Protein AF-A0A1H9JWS4-F1 (afdb_monomer_lite)

Radius of gyration: 30.25 Å; chains: 1; bounding box: 78×41×87 Å

Organism: NCBI:txid170623

Foldseek 3Di:
DDDDDDDDDWDWDFDQDPPPRDGDDIDTLADWPDKDKDKDWDKDWQFDDPPVPRHTPDIDGPDIDMDMDTHHDDPDPVNVCVVVVHDDDDDDDDDDPDDDWDPPDDPPDKTFDPDFQAPDDWDWDPDPDTDIDDEPPRHHAPDRRRSMD

Structure (mmCIF, N/CA/C/O backbone):
data_AF-A0A1H9JWS4-F1
#
_entry.id   AF-A0A1H9JWS4-F1
#
loop_
_atom_site.group_PDB
_atom_site.id
_atom_site.type_symbol
_atom_site.label_atom_id
_atom_site.label_alt_id
_atom_site.label_comp_id
_atom_site.label_asym_id
_atom_site.label_entity_id
_atom_site.label_seq_id
_atom_site.pdbx_PDB_ins_code
_atom_site.Cartn_x
_atom_site.Cartn_y
_atom_site.Cartn_z
_atom_site.occupancy
_atom_site.B_iso_or_equiv
_atom_site.auth_seq_id
_atom_site.auth_comp_id
_atom_site.auth_asym_id
_atom_site.auth_atom_id
_atom_site.pdbx_PDB_model_num
ATOM 1 N N . MET A 1 1 ? -40.017 1.263 19.666 1.00 60.88 1 MET A N 1
ATOM 2 C CA . MET A 1 1 ? -40.091 1.456 18.205 1.00 60.88 1 MET A CA 1
ATOM 3 C C . MET A 1 1 ? -38.722 1.083 17.661 1.00 60.88 1 MET A C 1
ATOM 5 O O . MET A 1 1 ? -37.747 1.603 18.180 1.00 60.88 1 MET A O 1
ATOM 9 N N . SER A 1 2 ? -38.626 0.092 16.775 1.00 72.44 2 SER A N 1
ATOM 10 C CA . SER A 1 2 ? -37.347 -0.340 16.195 1.00 72.44 2 SER A CA 1
ATOM 11 C C . SER A 1 2 ? -37.052 0.480 14.944 1.00 72.44 2 SER A C 1
ATOM 13 O O . SER A 1 2 ? -37.895 0.533 14.050 1.00 72.44 2 SER A O 1
ATOM 15 N N . GLU A 1 3 ? -35.875 1.094 14.882 1.00 83.88 3 GLU A N 1
ATOM 16 C CA . GLU A 1 3 ? -35.402 1.828 13.708 1.00 83.88 3 GLU A CA 1
ATOM 17 C C . GLU A 1 3 ? -34.464 0.944 12.882 1.00 83.88 3 GLU A C 1
ATOM 19 O O . GLU A 1 3 ? -33.632 0.216 13.428 1.00 83.88 3 GLU A O 1
ATOM 24 N N . LEU A 1 4 ? -34.629 0.983 11.559 1.00 87.19 4 LEU A N 1
ATOM 25 C CA . LEU A 1 4 ? -33.747 0.306 10.615 1.00 87.19 4 LEU A CA 1
ATOM 26 C C . LEU A 1 4 ? -32.664 1.289 10.174 1.00 87.19 4 LEU A C 1
ATOM 28 O O . LEU A 1 4 ? -32.976 2.376 9.692 1.00 87.19 4 LEU A O 1
ATOM 32 N N . TYR A 1 5 ? -31.403 0.883 10.299 1.00 87.19 5 TYR A N 1
ATOM 33 C CA . TYR A 1 5 ? -30.258 1.666 9.846 1.00 87.19 5 TYR A CA 1
ATOM 34 C C . TYR A 1 5 ? -29.526 0.934 8.724 1.00 87.19 5 TYR A C 1
ATOM 36 O O . TYR A 1 5 ? -29.206 -0.247 8.844 1.00 87.19 5 TYR A O 1
ATOM 44 N N . SER A 1 6 ? -29.225 1.665 7.653 1.00 89.12 6 SER A N 1
ATOM 45 C CA . SER A 1 6 ? -28.305 1.244 6.598 1.00 89.12 6 SER A CA 1
ATOM 46 C C . SER A 1 6 ? -27.077 2.140 6.674 1.00 89.12 6 SER A C 1
ATOM 48 O O . SER A 1 6 ? -27.149 3.327 6.358 1.00 89.12 6 SER A O 1
ATOM 50 N N . LEU A 1 7 ? -25.963 1.589 7.151 1.00 86.31 7 LEU A N 1
ATOM 51 C CA . LEU A 1 7 ? -24.732 2.344 7.361 1.00 86.31 7 LEU A CA 1
ATOM 52 C C . LEU A 1 7 ? -23.910 2.349 6.070 1.00 86.31 7 LEU A C 1
ATOM 54 O O . LEU A 1 7 ? -23.369 1.324 5.670 1.00 86.31 7 LEU A O 1
ATOM 58 N N . GLN A 1 8 ? -23.816 3.514 5.436 1.00 89.50 8 GLN A N 1
ATOM 59 C CA . GLN A 1 8 ? -22.934 3.774 4.299 1.00 89.50 8 GLN A CA 1
ATOM 60 C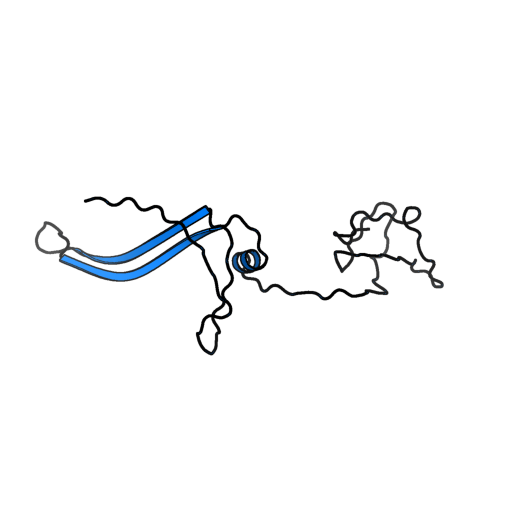 C . GLN A 1 8 ? -22.092 5.013 4.606 1.00 89.50 8 GLN A C 1
ATOM 62 O O . GLN A 1 8 ? -22.573 5.951 5.245 1.00 89.50 8 GLN A O 1
ATOM 67 N N . GLY A 1 9 ? -20.831 5.020 4.180 1.00 90.06 9 GLY A N 1
ATOM 68 C CA . GLY A 1 9 ? -19.934 6.134 4.461 1.00 90.06 9 GLY A CA 1
ATOM 69 C C . GLY A 1 9 ? -18.541 5.962 3.873 1.00 90.06 9 GLY A C 1
ATOM 70 O O . GLY A 1 9 ? -18.221 4.954 3.252 1.00 90.06 9 GLY A O 1
ATOM 71 N N . SER A 1 10 ? -17.711 6.980 4.083 1.00 90.88 10 SER A N 1
ATOM 72 C CA . SER A 1 10 ? -16.344 7.067 3.567 1.00 90.88 10 SER A CA 1
ATOM 73 C C . SER A 1 10 ? -15.320 6.950 4.693 1.00 90.88 10 SER A C 1
ATOM 75 O O . SER A 1 10 ? -15.429 7.660 5.698 1.00 90.88 10 SER A O 1
ATOM 77 N N . PHE A 1 11 ? -14.285 6.136 4.493 1.00 90.81 11 PHE A N 1
ATOM 78 C CA . PHE A 1 11 ? -13.159 6.040 5.419 1.00 90.81 11 PHE A CA 1
ATOM 79 C C . PHE A 1 11 ? -11.991 6.920 4.979 1.00 90.81 11 PHE A C 1
ATOM 81 O O . PHE A 1 11 ? -11.642 6.984 3.800 1.00 90.81 11 PHE A O 1
ATOM 88 N N . PHE A 1 12 ? -11.371 7.580 5.956 1.00 91.62 12 PHE A N 1
ATOM 89 C CA . PHE A 1 12 ? -10.179 8.394 5.754 1.00 91.62 12 PHE A CA 1
ATOM 90 C C . PHE A 1 12 ? -9.075 7.957 6.711 1.00 91.62 12 PHE A C 1
ATOM 92 O O . PHE A 1 12 ? -9.342 7.693 7.885 1.00 91.62 12 PHE A O 1
ATOM 99 N N . SER A 1 13 ? -7.836 7.955 6.232 1.00 89.94 13 SER A N 1
ATOM 100 C CA . SER A 1 13 ? -6.636 7.794 7.051 1.00 89.94 13 SER A CA 1
ATOM 101 C C . SER A 1 13 ? -5.826 9.089 7.072 1.00 89.94 13 SER A C 1
ATOM 103 O O . SER A 1 13 ? -5.975 9.953 6.210 1.00 89.94 13 SER A O 1
ATOM 105 N N . ALA A 1 14 ? -4.992 9.257 8.094 1.00 90.38 14 ALA A N 1
ATOM 106 C CA . ALA A 1 14 ? -4.008 10.329 8.150 1.00 90.38 14 ALA A CA 1
ATOM 107 C C . ALA A 1 14 ? -2.819 9.879 8.995 1.00 90.38 14 ALA A C 1
ATOM 109 O O . ALA A 1 14 ? -2.996 9.331 10.086 1.00 90.38 14 ALA A O 1
ATOM 110 N N . VAL A 1 15 ? -1.605 10.161 8.526 1.00 87.75 15 VAL A N 1
ATOM 111 C CA . VAL A 1 15 ? -0.396 9.931 9.322 1.00 87.75 15 VAL A CA 1
ATOM 112 C C . VAL A 1 15 ? -0.345 10.965 10.442 1.00 87.75 15 VAL A C 1
ATOM 114 O O . VAL A 1 15 ? -0.481 12.168 10.211 1.00 87.75 15 VAL A O 1
ATOM 117 N N . ARG A 1 16 ? -0.160 10.505 11.680 1.00 91.19 16 ARG A N 1
ATOM 118 C CA . ARG A 1 16 ? -0.016 11.389 12.838 1.00 91.19 16 ARG A CA 1
ATOM 119 C C . ARG A 1 16 ? 1.362 12.046 12.821 1.00 91.19 16 ARG A C 1
ATOM 121 O O . ARG A 1 16 ? 2.378 11.361 12.757 1.00 91.19 16 ARG A O 1
ATOM 128 N N . ASN A 1 17 ? 1.407 13.368 12.952 1.00 90.31 17 ASN A N 1
ATOM 129 C CA . ASN A 1 17 ? 2.662 14.091 13.124 1.00 90.31 17 ASN A CA 1
ATOM 130 C C . ASN A 1 17 ? 3.277 13.746 14.493 1.00 90.31 17 ASN A C 1
ATOM 132 O O . ASN A 1 17 ? 2.639 13.950 15.529 1.00 90.31 17 ASN A O 1
ATOM 136 N N . ALA A 1 18 ? 4.508 13.231 14.503 1.00 87.88 18 ALA A N 1
ATOM 137 C CA . ALA A 1 18 ? 5.151 12.729 15.718 1.00 87.88 18 ALA A CA 1
ATOM 138 C C . ALA A 1 18 ? 5.421 13.824 16.769 1.00 87.88 18 ALA A C 1
ATOM 140 O O . ALA A 1 18 ? 5.316 13.557 17.963 1.00 87.88 18 ALA A O 1
ATOM 141 N N . THR A 1 19 ? 5.712 15.055 16.338 1.00 91.62 19 THR A N 1
ATOM 142 C CA . THR A 1 19 ? 6.080 16.173 17.224 1.00 91.62 19 THR A CA 1
ATOM 143 C C . THR A 1 19 ? 4.861 16.918 17.763 1.00 91.62 19 THR A C 1
ATOM 145 O O . THR A 1 19 ? 4.786 17.226 18.946 1.00 91.62 19 THR A O 1
ATOM 148 N N . THR A 1 20 ? 3.888 17.220 16.901 1.00 91.06 20 THR A N 1
ATOM 149 C CA . THR A 1 20 ? 2.705 18.022 17.268 1.00 91.06 20 THR A CA 1
ATOM 150 C C . THR A 1 20 ? 1.516 17.170 17.697 1.00 91.06 20 THR A C 1
ATOM 152 O O . THR A 1 20 ? 0.547 17.689 18.246 1.00 91.06 20 THR A O 1
ATOM 155 N N . GLY A 1 21 ? 1.546 15.869 17.401 1.00 90.75 21 GLY A N 1
ATOM 156 C CA . GLY A 1 21 ? 0.465 14.929 17.677 1.00 90.75 21 GLY A CA 1
ATOM 157 C C . GLY A 1 21 ? -0.792 15.118 16.827 1.00 90.75 21 GLY A C 1
ATOM 158 O O . GLY A 1 21 ? -1.744 14.355 16.997 1.00 90.75 21 GLY A O 1
ATOM 159 N N . LYS A 1 22 ? -0.806 16.104 15.922 1.00 92.06 22 LYS A N 1
ATOM 160 C CA . LYS A 1 22 ? -1.942 16.411 15.050 1.00 92.06 22 LYS A CA 1
ATOM 161 C C . LYS A 1 22 ? -2.006 15.437 13.866 1.00 92.06 22 LYS A C 1
ATOM 163 O O . LYS A 1 22 ? -0.957 14.976 13.403 1.00 92.06 22 LYS A O 1
ATOM 168 N N . PRO A 1 23 ? -3.210 15.123 13.359 1.00 89.62 23 PRO A N 1
ATOM 169 C CA . PRO A 1 23 ? -3.341 14.371 12.117 1.00 89.62 23 PRO A CA 1
ATOM 170 C C . PRO A 1 23 ? -2.775 15.192 10.952 1.00 89.62 23 PRO A C 1
ATOM 172 O O . PRO A 1 23 ? -2.991 16.402 10.877 1.00 89.62 23 PRO A O 1
ATOM 175 N N . GLY A 1 24 ? -2.032 14.532 10.064 1.00 88.56 24 GLY A N 1
ATOM 176 C CA . GLY A 1 24 ? -1.574 15.107 8.804 1.00 88.56 24 GLY A CA 1
ATOM 177 C C . GLY A 1 24 ? -2.703 15.240 7.779 1.00 88.56 24 GLY A C 1
ATOM 178 O O . GLY A 1 24 ? -3.888 15.295 8.121 1.00 88.56 24 GLY A O 1
ATOM 179 N N . LYS A 1 25 ? -2.332 15.278 6.495 1.00 88.62 25 LYS A N 1
ATOM 180 C CA . LYS A 1 25 ? -3.300 15.265 5.391 1.00 88.62 25 LYS A CA 1
ATOM 181 C C . LYS A 1 25 ? -4.185 14.018 5.503 1.00 88.62 25 LYS A C 1
ATOM 183 O O . LYS A 1 25 ? -3.677 12.920 5.713 1.00 88.62 25 LYS A O 1
ATOM 188 N N . ARG A 1 26 ? -5.501 14.209 5.369 1.00 90.31 26 ARG A N 1
ATOM 189 C CA . ARG A 1 26 ? -6.452 13.100 5.275 1.00 90.31 26 ARG A CA 1
ATOM 190 C C . ARG A 1 26 ? -6.475 12.562 3.853 1.00 90.31 26 ARG A C 1
ATOM 192 O O . ARG A 1 26 ? -6.663 13.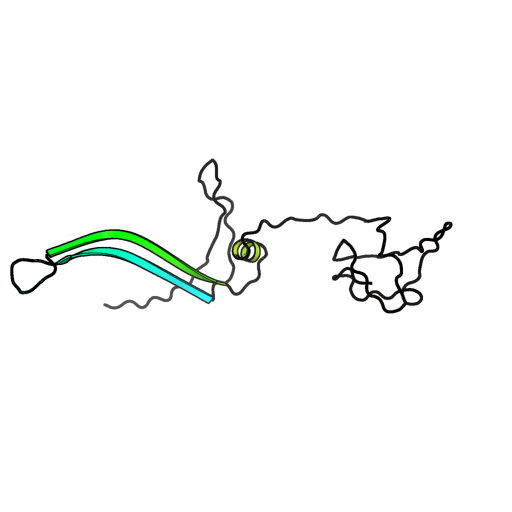343 2.919 1.00 90.31 26 ARG A O 1
ATOM 199 N N . THR A 1 27 ? -6.378 11.252 3.730 1.00 89.69 27 THR A N 1
ATOM 200 C CA . THR A 1 27 ? -6.512 10.529 2.470 1.00 89.69 27 THR A CA 1
ATOM 201 C C . THR A 1 27 ? -7.750 9.659 2.532 1.00 89.69 27 THR A C 1
ATOM 203 O O . THR A 1 27 ? -7.992 8.978 3.528 1.00 89.69 27 THR A O 1
ATOM 206 N N . TRP A 1 28 ? -8.558 9.716 1.478 1.00 92.06 28 TRP A N 1
ATOM 207 C CA . TRP A 1 28 ? -9.680 8.809 1.295 1.00 92.06 28 TRP A CA 1
ATOM 208 C C . TRP A 1 28 ? -9.168 7.413 0.928 1.00 92.06 28 TRP A C 1
ATOM 210 O O . TRP A 1 28 ? -8.367 7.276 0.009 1.00 92.06 28 TRP A O 1
ATOM 220 N N . LEU A 1 29 ? -9.626 6.394 1.655 1.00 89.50 29 LEU A N 1
ATOM 221 C CA . LEU A 1 29 ? -9.166 5.009 1.490 1.00 89.50 29 LEU A CA 1
ATOM 222 C C . LEU A 1 29 ? -9.855 4.267 0.339 1.00 89.50 29 LEU A C 1
ATOM 224 O O . LEU A 1 29 ? -9.545 3.103 0.100 1.00 89.50 29 LEU A O 1
ATOM 228 N N . GLY A 1 30 ? -10.783 4.919 -0.358 1.00 91.25 30 GLY A N 1
ATOM 229 C CA . GLY A 1 30 ? -11.551 4.291 -1.419 1.00 91.25 30 GLY A CA 1
ATOM 230 C C . GLY A 1 30 ? -12.857 3.660 -0.951 1.00 91.25 30 GLY A C 1
ATOM 231 O O . GLY A 1 30 ? -13.340 3.925 0.161 1.00 91.25 30 GLY A O 1
ATOM 232 N N . ASN A 1 31 ? -13.445 2.830 -1.815 1.00 92.38 31 ASN A N 1
ATOM 233 C CA . ASN A 1 31 ? -14.638 2.063 -1.465 1.00 92.38 31 ASN A CA 1
ATOM 234 C C . ASN A 1 31 ? -14.321 0.984 -0.417 1.00 92.38 31 ASN A C 1
ATOM 236 O O . ASN A 1 31 ? -13.425 0.158 -0.604 1.00 92.38 31 ASN A O 1
ATOM 240 N N . ALA A 1 32 ? -15.090 0.978 0.673 1.00 91.00 32 ALA A N 1
ATOM 241 C CA . ALA A 1 32 ? -14.998 -0.025 1.725 1.00 91.00 32 ALA A CA 1
ATOM 242 C C . ALA A 1 32 ? -16.218 -0.949 1.664 1.00 91.00 32 ALA A C 1
ATOM 244 O O . ALA A 1 32 ? -17.294 -0.585 2.141 1.00 91.00 32 ALA A O 1
ATOM 245 N N . SER A 1 33 ? -16.052 -2.150 1.105 1.00 91.38 33 SER A N 1
ATOM 246 C CA . SER A 1 33 ? -17.148 -3.118 0.984 1.00 91.38 33 SER A CA 1
ATOM 247 C C . SER A 1 33 ? -17.654 -3.613 2.343 1.00 91.38 33 SER A C 1
ATOM 249 O O . SER A 1 33 ? -18.818 -3.999 2.456 1.00 91.38 33 SER A O 1
ATOM 251 N N . ALA A 1 34 ? -16.800 -3.634 3.370 1.00 90.94 34 ALA A N 1
ATOM 252 C CA . ALA A 1 34 ? -17.179 -4.040 4.718 1.00 90.94 34 ALA A CA 1
ATOM 253 C C . ALA A 1 34 ? -16.319 -3.344 5.777 1.00 90.94 34 ALA A C 1
ATOM 255 O O . ALA A 1 34 ? -15.105 -3.201 5.617 1.00 90.94 34 ALA A O 1
ATOM 256 N N . ALA A 1 35 ? -16.943 -2.969 6.893 1.00 91.62 35 ALA A N 1
ATOM 257 C CA . ALA A 1 35 ? -16.255 -2.461 8.071 1.00 91.62 35 ALA A CA 1
ATOM 258 C C . ALA A 1 35 ? -16.894 -3.017 9.348 1.00 91.62 35 ALA A C 1
ATOM 260 O O . ALA A 1 35 ? -18.113 -2.981 9.511 1.00 91.62 35 ALA A O 1
ATOM 261 N N . SER A 1 36 ? -16.068 -3.513 10.268 1.00 92.62 36 SER A N 1
ATOM 262 C CA . SER A 1 36 ? -16.515 -4.058 11.551 1.00 92.62 36 SER A CA 1
ATOM 263 C C . SER A 1 36 ? -15.723 -3.444 12.699 1.00 92.62 36 SER A C 1
ATOM 265 O O . SER A 1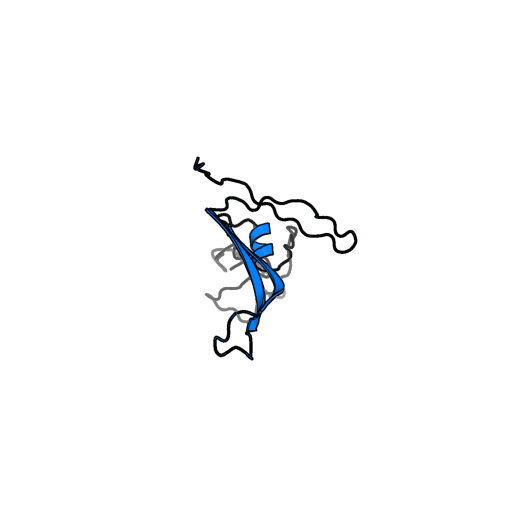 36 ? -14.490 -3.470 12.676 1.00 92.62 36 SER A O 1
ATOM 267 N N . LEU A 1 37 ? -16.427 -2.949 13.717 1.00 91.81 37 LEU A N 1
ATOM 268 C CA . LEU A 1 37 ? -15.842 -2.468 14.964 1.00 91.81 37 LEU A CA 1
ATOM 269 C C . LEU A 1 37 ? -16.181 -3.445 16.092 1.00 91.81 37 LEU A C 1
ATOM 271 O O . LEU A 1 37 ? -17.340 -3.571 16.482 1.00 91.81 37 LEU A O 1
ATOM 275 N N . ALA A 1 38 ? -15.164 -4.108 16.631 1.00 93.75 38 ALA A N 1
ATOM 276 C CA . ALA A 1 38 ? -15.284 -4.963 17.803 1.00 93.75 38 ALA A CA 1
ATOM 277 C C . ALA A 1 38 ? -14.690 -4.243 19.014 1.00 93.75 38 ALA A C 1
ATOM 279 O O . ALA A 1 38 ? -13.525 -3.860 18.996 1.00 93.75 38 ALA A O 1
ATOM 280 N N . ILE A 1 39 ? -15.478 -4.060 20.073 1.00 93.19 39 ILE A N 1
ATOM 281 C CA . ILE A 1 39 ? -15.012 -3.481 21.337 1.00 93.19 39 ILE A CA 1
ATOM 282 C C . ILE A 1 39 ? -15.081 -4.571 22.399 1.00 93.19 39 ILE A C 1
ATOM 284 O O . ILE A 1 39 ? -16.142 -5.143 22.640 1.00 93.19 39 ILE A O 1
ATOM 288 N N . SER A 1 40 ? -13.957 -4.838 23.054 1.00 91.00 40 SER A N 1
ATOM 289 C CA . SER A 1 40 ? -13.851 -5.823 24.126 1.00 91.00 40 SER A CA 1
ATOM 290 C C . SER A 1 40 ? -13.377 -5.169 25.418 1.00 91.00 40 SER A C 1
ATOM 292 O O . SER A 1 40 ? -12.572 -4.237 25.421 1.00 91.00 40 SER A O 1
ATOM 294 N N . ALA A 1 41 ? -13.884 -5.663 26.544 1.00 91.75 41 ALA A N 1
ATOM 295 C CA . ALA A 1 41 ? -13.457 -5.239 27.868 1.00 91.75 41 ALA A CA 1
ATOM 296 C C . ALA A 1 41 ? -12.953 -6.454 28.643 1.00 91.75 41 ALA A C 1
ATOM 298 O O . ALA A 1 41 ? -13.697 -7.415 28.839 1.00 91.75 41 ALA A O 1
ATOM 299 N N . ASN A 1 42 ? -11.708 -6.384 29.101 1.00 89.00 42 ASN A N 1
ATOM 300 C CA . ASN A 1 42 ? -11.130 -7.404 29.961 1.00 89.00 42 ASN A CA 1
ATOM 301 C C . ASN A 1 42 ? -11.638 -7.195 31.383 1.00 89.00 42 ASN A C 1
ATOM 303 O O . ASN A 1 42 ? -11.658 -6.066 31.887 1.00 89.00 42 ASN A O 1
ATOM 307 N N . LYS A 1 43 ? -12.065 -8.288 32.013 1.00 90.06 43 LYS A N 1
ATOM 308 C CA . LYS A 1 43 ? -12.613 -8.297 33.367 1.00 90.06 43 LYS A CA 1
ATOM 309 C C . LYS A 1 43 ? -11.839 -9.271 34.240 1.00 90.06 43 LYS A C 1
ATOM 311 O O . LYS A 1 43 ? -11.408 -10.323 33.777 1.00 90.06 43 LYS A O 1
ATOM 316 N N . SER A 1 44 ? -11.661 -8.883 35.492 1.00 90.81 44 SER A N 1
ATOM 317 C CA . SER A 1 44 ? -11.164 -9.730 36.563 1.00 90.81 44 SER A CA 1
ATOM 318 C C . SER A 1 44 ? -12.295 -9.921 37.559 1.00 90.81 44 SER A C 1
ATOM 320 O O . SER A 1 44 ? -12.683 -8.982 38.261 1.00 90.81 44 SER A O 1
ATOM 322 N N . ASP A 1 45 ? -12.834 -11.133 37.574 1.00 90.75 45 ASP A N 1
ATOM 323 C CA . ASP A 1 45 ? -13.975 -11.502 38.393 1.00 90.75 45 ASP A CA 1
ATOM 324 C C . ASP A 1 45 ? -13.484 -12.185 39.667 1.00 90.75 45 ASP A C 1
ATOM 326 O O . ASP A 1 45 ? -12.620 -13.067 39.649 1.00 90.75 45 ASP A O 1
ATOM 330 N N . LYS A 1 46 ? -14.036 -11.767 40.803 1.00 90.38 46 LYS A N 1
ATOM 331 C CA . LYS A 1 46 ? -13.817 -12.406 42.092 1.00 90.38 46 LYS A CA 1
ATOM 332 C C . LYS A 1 46 ? -15.072 -13.170 42.466 1.00 90.38 46 LYS A C 1
ATOM 334 O O . LYS A 1 46 ? -16.113 -12.565 42.709 1.00 90.38 46 LYS A O 1
ATOM 339 N N . ASN A 1 47 ? -14.953 -14.488 42.570 1.00 89.94 47 ASN A N 1
ATOM 340 C CA . ASN A 1 47 ? -16.002 -15.318 43.143 1.00 89.94 47 ASN A CA 1
ATOM 341 C C . ASN A 1 47 ? -15.863 -15.388 44.662 1.00 89.94 47 ASN A C 1
ATOM 343 O O . ASN A 1 47 ? -14.768 -15.324 45.229 1.00 89.94 47 ASN A O 1
ATOM 347 N N . GLU A 1 48 ? -17.012 -15.508 45.300 1.00 87.62 48 GLU A N 1
ATOM 348 C CA . GLU A 1 48 ? -17.181 -15.665 46.728 1.00 87.62 48 GLU A CA 1
ATOM 349 C C . GLU A 1 48 ? -16.581 -16.996 47.217 1.00 87.62 48 GLU A C 1
ATOM 351 O O . GLU A 1 48 ? -16.727 -18.033 46.565 1.00 87.62 48 GLU A O 1
ATOM 356 N N . SER A 1 49 ? -15.929 -16.981 48.384 1.00 86.25 49 SER A N 1
ATOM 357 C CA . SER A 1 49 ? -15.269 -18.164 48.963 1.00 86.25 49 SER A CA 1
ATOM 358 C C . SER A 1 49 ? -15.924 -18.696 50.244 1.00 86.25 49 SER A C 1
ATOM 360 O O . SER A 1 49 ? -15.387 -19.637 50.822 1.00 86.25 49 SER A O 1
ATOM 362 N N . PHE A 1 50 ? -17.037 -18.115 50.714 1.00 82.06 50 PHE A N 1
ATOM 363 C CA . PHE A 1 50 ? -17.593 -18.422 52.041 1.00 82.06 50 PHE A CA 1
ATOM 364 C C . PHE A 1 50 ? -18.967 -19.115 52.021 1.00 82.06 50 PHE A C 1
ATOM 366 O O . PHE A 1 50 ? -19.158 -20.071 52.764 1.00 82.06 50 PHE A O 1
ATOM 373 N N . GLY A 1 51 ? -19.911 -18.712 51.168 1.00 75.44 51 GLY A N 1
ATOM 374 C CA . GLY A 1 51 ? -21.307 -19.167 51.224 1.00 75.44 51 GLY A CA 1
ATOM 375 C C . GLY A 1 51 ? -21.639 -20.477 50.505 1.00 75.44 51 GLY A C 1
ATOM 376 O O . GLY A 1 51 ? -22.808 -20.743 50.247 1.00 75.44 51 GLY A O 1
ATOM 377 N N . GLY A 1 52 ? -20.654 -21.288 50.108 1.00 79.44 52 GLY A N 1
ATOM 378 C CA . GLY A 1 52 ? -20.875 -22.561 49.395 1.00 79.44 52 GLY A CA 1
ATOM 379 C C . GLY A 1 52 ? -21.413 -22.431 47.958 1.00 79.44 52 GLY A C 1
ATOM 380 O O . GLY A 1 52 ? -21.135 -23.292 47.130 1.00 79.44 52 GLY A O 1
ATOM 381 N N . SER A 1 53 ? -22.090 -21.328 47.621 1.00 81.88 53 SER A N 1
ATOM 382 C CA . SER A 1 53 ? -22.670 -21.054 46.300 1.00 81.88 53 SER A CA 1
ATOM 383 C C . SER A 1 53 ? -21.666 -20.507 45.273 1.00 81.88 53 SER A C 1
ATOM 385 O O . SER A 1 53 ? -22.002 -20.443 44.092 1.00 81.88 53 SER A O 1
ATOM 387 N N . ARG A 1 54 ? -20.456 -20.097 45.700 1.00 81.56 54 ARG A N 1
ATOM 388 C CA . ARG A 1 54 ? -19.369 -19.538 44.857 1.00 81.56 54 ARG A CA 1
ATOM 389 C C . ARG A 1 54 ? -19.839 -18.479 43.843 1.00 81.56 54 ARG A C 1
ATOM 391 O O . ARG A 1 54 ? -19.351 -18.442 42.710 1.00 81.56 54 ARG A O 1
ATOM 398 N N . GLY A 1 55 ? -20.782 -17.626 44.244 1.00 88.00 55 GLY A N 1
ATOM 399 C CA . GLY A 1 55 ? -21.337 -16.573 43.391 1.00 88.00 55 GLY A CA 1
ATOM 400 C C . GLY A 1 55 ? -20.303 -15.509 43.011 1.00 88.00 55 GLY A C 1
ATOM 401 O O . GLY A 1 55 ? -19.238 -15.418 43.620 1.00 88.00 55 GLY A O 1
ATOM 402 N N . LEU A 1 56 ? -20.602 -14.695 41.996 1.00 88.94 56 LEU A N 1
ATOM 403 C CA . LEU A 1 56 ? -19.781 -13.531 41.658 1.00 88.94 56 LEU A CA 1
ATOM 404 C C . LEU A 1 56 ? -19.877 -12.503 42.796 1.00 88.94 56 LEU A C 1
ATOM 406 O O . LEU A 1 56 ? -20.945 -11.951 43.040 1.00 88.94 56 LEU A O 1
ATOM 410 N N . TYR A 1 57 ? -18.762 -12.239 43.474 1.00 86.19 57 TYR A N 1
ATOM 411 C CA . TYR A 1 57 ? -18.665 -11.230 44.532 1.00 86.19 57 TYR A CA 1
ATOM 412 C C . TYR A 1 57 ? -18.424 -9.832 43.947 1.00 86.19 57 TYR A C 1
ATOM 414 O O . TYR A 1 57 ? -18.935 -8.836 44.450 1.00 86.19 57 TYR A O 1
ATOM 422 N N . GLY A 1 58 ? -17.660 -9.750 42.856 1.00 87.44 58 GLY A N 1
ATOM 423 C CA . GLY A 1 58 ? -17.417 -8.499 42.144 1.00 87.44 58 GLY A CA 1
ATOM 424 C C . GLY A 1 58 ? -16.598 -8.696 40.874 1.00 87.44 58 GLY A C 1
ATOM 425 O O . GLY A 1 58 ? -15.892 -9.688 40.733 1.00 87.44 58 GLY A O 1
ATOM 426 N N . SER A 1 59 ? -16.688 -7.735 39.957 1.00 89.00 59 SER A N 1
ATOM 427 C CA . SER A 1 59 ? -15.980 -7.722 38.671 1.00 89.00 59 SER A CA 1
ATOM 428 C C . SER A 1 59 ? -15.261 -6.386 38.511 1.00 89.00 59 SER A C 1
ATOM 430 O O . SER A 1 59 ? -15.903 -5.336 38.565 1.00 89.00 59 SER A O 1
ATOM 432 N N . LEU A 1 60 ? -13.960 -6.408 38.229 1.00 91.44 60 LEU A N 1
ATOM 433 C CA . LEU A 1 60 ? -13.176 -5.220 37.885 1.00 91.44 60 LEU A CA 1
ATOM 434 C C . LEU A 1 60 ? -12.837 -5.222 36.393 1.00 91.44 60 LEU A C 1
ATOM 436 O O . LEU A 1 60 ? -12.237 -6.169 35.895 1.00 91.44 60 LEU A O 1
ATOM 440 N N . ILE A 1 61 ? -13.162 -4.141 35.681 1.00 89.25 61 ILE A N 1
ATOM 441 C CA . ILE A 1 61 ? -12.725 -3.962 34.290 1.00 89.25 61 ILE A CA 1
ATOM 442 C C . ILE A 1 61 ? -11.263 -3.509 34.301 1.00 89.25 61 ILE A C 1
ATOM 444 O O . ILE A 1 61 ? -10.963 -2.410 34.757 1.00 89.25 61 ILE A O 1
ATOM 448 N N . THR A 1 62 ? -10.361 -4.345 33.794 1.00 89.50 62 THR A N 1
ATOM 449 C CA . THR A 1 62 ? -8.909 -4.101 33.804 1.00 89.50 62 THR A CA 1
ATOM 450 C C . THR A 1 62 ? -8.410 -3.428 32.533 1.00 89.50 62 THR A C 1
ATOM 452 O O . THR A 1 62 ? -7.384 -2.756 32.548 1.00 89.50 62 THR A O 1
ATOM 455 N N . GLY A 1 63 ? -9.139 -3.576 31.430 1.00 90.38 63 GLY A N 1
ATOM 456 C CA . GLY A 1 63 ? -8.759 -2.998 30.151 1.00 90.38 63 GLY A CA 1
ATOM 457 C C . GLY A 1 63 ? -9.935 -2.915 29.195 1.00 90.38 63 GLY A C 1
ATOM 458 O O . GLY A 1 63 ? -10.917 -3.647 29.319 1.00 90.38 63 GLY A O 1
ATOM 459 N N . LYS A 1 64 ? -9.830 -2.004 28.235 1.00 92.56 64 LYS A N 1
ATOM 460 C CA . LYS A 1 64 ? -10.753 -1.877 27.109 1.00 92.56 64 LYS A CA 1
ATOM 461 C C . LYS A 1 64 ? -9.910 -1.845 25.845 1.00 92.56 64 LYS A C 1
ATOM 463 O O . LYS A 1 64 ? -8.951 -1.081 25.777 1.00 92.56 64 LYS A O 1
ATOM 468 N N . SER A 1 65 ? -10.262 -2.663 24.871 1.00 92.25 65 SER A N 1
ATOM 469 C CA . SER A 1 65 ? -9.630 -2.693 23.558 1.00 92.25 65 SER A CA 1
ATOM 470 C C . SER A 1 65 ? -10.697 -2.578 22.481 1.00 92.25 65 SER A C 1
ATOM 472 O O . SER A 1 65 ? -11.856 -2.942 22.683 1.00 92.25 65 SER A O 1
ATOM 474 N N . GLY A 1 66 ? -10.304 -2.032 21.339 1.00 93.06 66 GLY A N 1
ATOM 475 C CA . GLY A 1 66 ? -11.147 -1.932 20.160 1.00 93.06 66 GLY A CA 1
ATOM 476 C C . GLY A 1 66 ? -10.355 -2.366 18.939 1.00 93.06 66 GLY A C 1
ATOM 477 O O . GLY A 1 66 ? -9.205 -1.962 18.782 1.00 93.06 66 GLY A O 1
ATOM 478 N N . THR A 1 67 ? -10.972 -3.173 18.088 1.00 93.50 67 THR A N 1
ATOM 479 C CA . THR A 1 67 ? -10.418 -3.609 16.809 1.00 93.50 67 THR A CA 1
ATOM 480 C C . THR A 1 67 ? -11.344 -3.133 15.704 1.00 93.50 67 THR A C 1
ATOM 482 O O . THR A 1 67 ? -12.534 -3.446 15.703 1.00 93.50 67 THR A O 1
ATOM 485 N N . LEU A 1 68 ? -10.790 -2.365 14.770 1.00 91.56 68 LEU A N 1
ATOM 486 C CA . LEU A 1 68 ? -11.470 -1.922 13.562 1.00 91.56 68 LEU A CA 1
ATOM 487 C C . LEU A 1 68 ? -10.884 -2.690 12.378 1.00 91.56 68 LEU A C 1
ATOM 489 O O . LEU A 1 68 ? -9.697 -2.552 12.096 1.00 91.56 68 LEU A O 1
ATOM 493 N N . ASN A 1 69 ? -11.718 -3.471 11.694 1.00 92.75 69 ASN A N 1
ATOM 494 C CA . ASN A 1 69 ? -11.353 -4.146 10.448 1.00 92.75 69 ASN A CA 1
ATOM 495 C C . ASN A 1 69 ? -12.113 -3.496 9.294 1.00 92.75 69 ASN A C 1
ATOM 497 O O . ASN A 1 69 ? -13.324 -3.293 9.402 1.00 92.75 69 ASN A O 1
ATOM 501 N N . ILE A 1 70 ? -11.412 -3.183 8.207 1.00 91.25 70 ILE A N 1
ATOM 502 C CA . ILE A 1 70 ? -11.976 -2.577 6.998 1.00 91.25 70 ILE A CA 1
ATOM 503 C C . ILE A 1 70 ? -11.472 -3.383 5.803 1.00 91.25 70 ILE A C 1
ATOM 505 O O . ILE A 1 70 ? -10.277 -3.649 5.706 1.00 91.25 70 ILE A O 1
ATOM 509 N N . THR A 1 71 ? -12.379 -3.768 4.908 1.00 92.19 71 THR A N 1
ATOM 510 C CA . THR A 1 71 ? -12.049 -4.388 3.617 1.00 92.19 71 THR A CA 1
ATOM 511 C C . THR A 1 71 ? -12.228 -3.344 2.525 1.00 92.19 71 THR A C 1
ATOM 513 O O . THR A 1 71 ? -13.318 -2.787 2.390 1.00 92.19 71 THR A O 1
ATOM 516 N N . LEU A 1 72 ? -11.149 -3.057 1.800 1.00 92.50 72 LEU A N 1
ATOM 517 C CA . LEU A 1 72 ? -11.093 -2.059 0.732 1.00 92.50 72 LEU A CA 1
ATOM 518 C C . LEU A 1 72 ? -11.002 -2.769 -0.619 1.00 92.50 72 LEU A C 1
ATOM 520 O O . LEU A 1 72 ? -10.282 -3.761 -0.729 1.00 92.50 72 LEU A O 1
ATOM 524 N N . ASP A 1 73 ? -11.685 -2.237 -1.631 1.00 90.69 73 ASP A N 1
ATOM 525 C CA . ASP A 1 73 ? -11.693 -2.831 -2.978 1.00 90.69 73 ASP A CA 1
ATOM 526 C C . ASP A 1 73 ? -10.594 -2.255 -3.890 1.00 90.69 73 ASP A C 1
ATOM 528 O O . ASP A 1 73 ? -10.177 -2.886 -4.860 1.00 90.69 73 ASP A O 1
ATOM 532 N N . GLU A 1 74 ? -10.118 -1.042 -3.596 1.00 88.50 74 GLU A N 1
ATOM 533 C CA . GLU A 1 74 ? -9.221 -0.288 -4.475 1.00 88.50 74 GLU A CA 1
ATOM 534 C C . GLU A 1 74 ? -7.748 -0.391 -4.045 1.00 88.50 74 GLU A C 1
ATOM 536 O O . GLU A 1 74 ? -7.371 -0.077 -2.908 1.00 88.50 74 GLU A O 1
ATOM 541 N N . PHE A 1 75 ? -6.883 -0.740 -5.004 1.00 86.81 75 PHE A N 1
ATOM 542 C CA . PHE A 1 75 ? -5.423 -0.724 -4.857 1.00 86.81 75 PHE A CA 1
ATOM 543 C C . PHE A 1 75 ? -4.855 0.685 -5.057 1.00 86.81 75 PHE A C 1
ATOM 545 O O . PHE A 1 75 ? -4.183 0.985 -6.042 1.00 86.81 75 PHE A O 1
ATOM 552 N N . LEU A 1 76 ? -5.126 1.572 -4.104 1.00 90.25 76 LEU A N 1
ATOM 553 C CA . LEU A 1 76 ? -4.486 2.885 -4.058 1.00 90.25 76 LEU A CA 1
ATOM 554 C C . LEU A 1 76 ? -3.064 2.757 -3.496 1.00 90.25 76 LEU A C 1
ATOM 556 O O . LEU A 1 76 ? -2.828 1.991 -2.561 1.00 90.25 76 LEU A O 1
ATOM 560 N N . LEU A 1 77 ? -2.121 3.552 -4.016 1.00 87.94 77 LEU A N 1
ATOM 561 C CA . LEU A 1 77 ? -0.728 3.560 -3.545 1.00 87.94 77 LEU A CA 1
ATOM 562 C C . LEU A 1 77 ? -0.640 3.787 -2.028 1.00 87.94 77 LEU A C 1
ATOM 564 O O . LEU A 1 77 ? 0.143 3.138 -1.341 1.00 87.94 77 LEU A O 1
ATOM 568 N N . GLU A 1 78 ? -1.479 4.678 -1.501 1.00 86.00 78 GLU A N 1
ATOM 569 C CA . GLU A 1 78 ? -1.532 4.984 -0.070 1.00 86.00 78 GLU A CA 1
ATOM 570 C C . GLU A 1 78 ? -2.081 3.811 0.763 1.00 86.00 78 GLU A C 1
ATOM 572 O O . GLU A 1 78 ? -1.583 3.550 1.859 1.00 86.00 78 GLU A O 1
ATOM 577 N N . ASN A 1 79 ? -3.047 3.053 0.229 1.00 89.06 79 ASN A N 1
ATOM 578 C CA . ASN A 1 79 ? -3.574 1.845 0.873 1.00 89.06 79 ASN A CA 1
ATOM 579 C C . ASN A 1 79 ? -2.520 0.737 0.903 1.00 89.06 79 ASN A C 1
ATOM 581 O O . ASN A 1 79 ? -2.360 0.061 1.918 1.00 89.06 79 ASN A O 1
ATOM 585 N N . LEU A 1 80 ? -1.779 0.571 -0.194 1.00 89.38 80 LEU A N 1
ATOM 586 C CA . LEU A 1 80 ? -0.710 -0.416 -0.284 1.00 89.38 80 LEU A CA 1
ATOM 587 C C . LEU A 1 80 ? 0.450 -0.066 0.654 1.00 89.38 80 LEU A C 1
ATOM 589 O O . LEU A 1 80 ? 0.960 -0.940 1.349 1.00 89.38 80 LEU A O 1
ATOM 593 N N . ALA A 1 81 ? 0.820 1.214 0.729 1.00 89.06 81 ALA A N 1
ATOM 594 C CA . ALA A 1 81 ? 1.808 1.703 1.685 1.00 89.06 81 ALA A CA 1
ATOM 595 C C . ALA A 1 81 ? 1.390 1.408 3.135 1.00 89.06 81 ALA A C 1
ATOM 597 O O . ALA A 1 81 ? 2.198 0.934 3.932 1.00 89.06 81 ALA A O 1
ATOM 598 N N . LEU A 1 82 ? 0.109 1.612 3.469 1.00 86.44 82 LEU A N 1
ATOM 599 C CA . LEU A 1 82 ? -0.425 1.275 4.787 1.00 86.44 82 LEU A CA 1
ATOM 600 C C . LEU A 1 82 ? -0.394 -0.238 5.055 1.00 86.44 82 LEU A C 1
ATOM 602 O O . LEU A 1 82 ? 0.024 -0.649 6.135 1.00 86.44 82 LEU A O 1
ATOM 606 N N . ALA A 1 83 ? -0.804 -1.058 4.084 1.00 87.62 83 ALA A N 1
ATOM 607 C CA . ALA A 1 83 ? -0.843 -2.514 4.211 1.00 87.62 83 ALA A CA 1
ATOM 608 C C . ALA A 1 83 ? 0.555 -3.141 4.350 1.00 87.62 83 ALA A C 1
ATOM 610 O O . ALA A 1 83 ? 0.731 -4.101 5.097 1.00 87.62 83 ALA A O 1
ATOM 611 N N . LEU A 1 84 ? 1.550 -2.589 3.652 1.00 90.81 84 LEU A N 1
ATOM 612 C CA . LEU A 1 84 ? 2.938 -3.058 3.675 1.00 90.81 84 LEU A CA 1
ATOM 613 C C . LEU A 1 84 ? 3.794 -2.384 4.755 1.00 90.81 84 LEU A C 1
ATOM 615 O O . LEU A 1 84 ? 4.984 -2.677 4.848 1.00 90.81 84 LEU A O 1
ATOM 619 N N . HIS A 1 85 ? 3.222 -1.472 5.549 1.00 87.81 85 HIS A N 1
ATOM 620 C CA . HIS A 1 85 ? 3.967 -0.629 6.488 1.00 87.81 85 HIS A CA 1
ATOM 621 C C . HIS A 1 85 ? 5.175 0.076 5.839 1.00 87.81 85 HIS A C 1
ATOM 623 O O . HIS A 1 85 ? 6.260 0.144 6.420 1.00 87.81 85 HIS A O 1
ATOM 629 N N . SER A 1 86 ? 4.993 0.601 4.627 1.00 87.94 86 SER A N 1
ATOM 630 C CA . SER A 1 86 ? 6.055 1.208 3.824 1.00 87.94 86 SER A CA 1
ATOM 631 C C . SER A 1 86 ? 5.815 2.695 3.557 1.00 87.94 86 SER A C 1
ATOM 633 O O . SER A 1 86 ? 4.723 3.229 3.759 1.00 87.94 86 SER A O 1
ATOM 635 N N . THR A 1 87 ? 6.865 3.378 3.096 1.00 86.38 87 THR A N 1
ATOM 636 C CA . THR A 1 87 ? 6.794 4.770 2.640 1.00 86.38 87 THR A CA 1
ATOM 637 C C . THR A 1 87 ? 6.980 4.788 1.125 1.00 86.38 87 THR A C 1
ATOM 639 O O . THR A 1 87 ? 8.028 4.334 0.659 1.00 86.38 87 THR A O 1
ATOM 642 N N . PRO A 1 88 ? 6.013 5.297 0.340 1.00 85.56 88 PRO A N 1
ATOM 643 C CA . PRO A 1 88 ? 6.166 5.377 -1.104 1.00 85.56 88 PRO A CA 1
ATOM 644 C C . PRO A 1 88 ? 7.275 6.374 -1.454 1.00 85.56 88 PRO A C 1
ATOM 646 O O . PRO A 1 88 ? 7.299 7.497 -0.948 1.00 85.56 88 PRO A O 1
ATOM 649 N N . VAL A 1 89 ? 8.182 5.962 -2.337 1.00 87.38 89 VAL A N 1
ATOM 650 C CA . VAL A 1 89 ? 9.254 6.811 -2.864 1.00 87.38 89 VAL A CA 1
ATOM 651 C C . VAL A 1 89 ? 8.963 7.077 -4.333 1.00 87.38 89 VAL A C 1
ATOM 653 O O . VAL A 1 89 ? 8.861 6.147 -5.129 1.00 87.38 89 VAL A O 1
ATOM 656 N N . ALA A 1 90 ? 8.812 8.350 -4.691 1.00 85.56 90 ALA A N 1
ATOM 657 C CA . ALA A 1 90 ? 8.713 8.754 -6.085 1.00 85.56 90 ALA A CA 1
ATOM 658 C C . ALA A 1 90 ? 10.122 8.814 -6.687 1.00 85.56 90 ALA A C 1
ATOM 660 O O . ALA A 1 90 ? 10.960 9.589 -6.225 1.00 85.56 90 ALA A O 1
ATOM 661 N N . ILE A 1 91 ? 10.373 7.999 -7.709 1.00 84.06 91 ILE A N 1
ATOM 662 C CA . ILE A 1 91 ? 11.615 8.026 -8.485 1.00 84.06 91 ILE A CA 1
ATOM 663 C C . ILE A 1 91 ? 11.371 8.925 -9.699 1.00 84.06 91 ILE A C 1
ATOM 665 O O . ILE A 1 91 ? 10.398 8.737 -10.430 1.00 84.06 91 ILE A O 1
ATOM 669 N N . ALA A 1 92 ? 12.217 9.939 -9.884 1.00 85.12 92 ALA A N 1
ATOM 670 C CA . ALA A 1 92 ? 12.130 10.815 -11.045 1.00 85.12 92 ALA A CA 1
ATOM 671 C C . ALA A 1 92 ? 12.586 10.070 -12.307 1.00 85.12 92 ALA A C 1
ATOM 673 O O . ALA A 1 92 ? 13.539 9.295 -12.263 1.00 85.12 92 ALA A O 1
ATOM 674 N N . SER A 1 93 ? 11.937 10.342 -13.439 1.00 84.06 93 SER A N 1
ATOM 675 C CA . SER A 1 93 ? 12.413 9.863 -14.736 1.00 84.06 93 SER A CA 1
ATOM 676 C C . SER A 1 93 ? 13.793 10.445 -15.036 1.00 84.06 93 SER A C 1
ATOM 678 O O . SER A 1 93 ? 14.009 11.645 -14.847 1.00 84.06 93 SER A O 1
ATOM 680 N N . GLY A 1 94 ? 14.694 9.625 -15.562 1.00 84.81 94 GLY A N 1
ATOM 681 C CA . GLY A 1 94 ? 16.028 10.051 -15.961 1.00 84.81 94 GLY A CA 1
ATOM 682 C C . GLY A 1 94 ? 16.594 9.163 -17.059 1.00 84.81 94 GLY A C 1
ATOM 683 O O . GLY A 1 94 ? 16.035 8.114 -17.374 1.00 84.81 94 GLY A O 1
ATOM 684 N N . THR A 1 95 ? 17.705 9.604 -17.637 1.00 85.56 95 THR A N 1
ATOM 685 C CA . THR A 1 95 ? 18.483 8.805 -18.583 1.00 85.56 95 THR A CA 1
ATOM 686 C C . THR A 1 95 ? 19.604 8.117 -17.822 1.00 85.56 95 THR A C 1
ATOM 688 O O . THR A 1 95 ? 20.409 8.788 -17.176 1.00 85.56 95 THR A O 1
ATOM 691 N N . VAL A 1 96 ? 19.657 6.791 -17.910 1.00 85.19 96 VAL A N 1
ATOM 692 C CA . VAL A 1 96 ? 20.799 5.994 -17.456 1.00 85.19 96 VAL A CA 1
ATOM 693 C C . VAL A 1 96 ? 21.692 5.731 -18.667 1.00 85.19 96 VAL A C 1
ATOM 695 O O . VAL A 1 96 ? 21.201 5.445 -19.757 1.00 85.19 96 VAL A O 1
ATOM 698 N N . SER A 1 97 ? 23.002 5.888 -18.496 1.00 86.50 97 SER A N 1
ATOM 699 C CA . SER A 1 97 ? 24.006 5.634 -19.531 1.00 86.50 97 SER A CA 1
ATOM 700 C C . SER A 1 97 ? 25.141 4.807 -18.948 1.00 86.50 97 SER A C 1
ATOM 702 O O . SER A 1 97 ? 25.491 5.026 -17.790 1.00 86.50 97 SER A O 1
ATOM 704 N N . ALA A 1 98 ? 25.759 3.954 -19.768 1.00 84.00 98 ALA A N 1
ATOM 705 C CA . ALA A 1 98 ? 26.857 3.072 -19.360 1.00 84.00 98 ALA A CA 1
ATOM 706 C C . ALA A 1 98 ? 26.479 2.105 -18.218 1.00 84.00 98 ALA A C 1
ATOM 708 O O . ALA A 1 98 ? 27.269 1.867 -17.310 1.00 84.00 98 ALA A O 1
ATOM 709 N N . GLU A 1 99 ? 25.264 1.557 -18.272 1.00 86.50 99 GLU A N 1
ATOM 710 C CA . GLU A 1 99 ? 24.875 0.410 -17.451 1.00 86.50 99 GLU A CA 1
ATOM 711 C C . GLU A 1 99 ? 25.586 -0.843 -17.984 1.00 86.50 99 GLU A C 1
ATOM 713 O O . GLU A 1 99 ? 25.438 -1.195 -19.157 1.00 86.50 99 GLU A O 1
ATOM 718 N N . GLU A 1 100 ? 26.413 -1.477 -17.151 1.00 89.06 100 GLU A N 1
ATOM 719 C CA . GLU A 1 100 ? 27.150 -2.684 -17.527 1.00 89.06 100 GLU A CA 1
ATOM 720 C C . GLU A 1 100 ? 26.260 -3.920 -17.367 1.00 89.06 100 GLU A C 1
ATOM 722 O O . GLU A 1 100 ? 25.763 -4.206 -16.278 1.00 89.06 100 GLU A O 1
ATOM 727 N N . LEU A 1 101 ? 26.087 -4.679 -18.450 1.00 87.81 101 LEU A N 1
ATOM 728 C CA . LEU A 1 101 ? 25.369 -5.953 -18.406 1.00 87.81 101 LEU A CA 1
ATOM 729 C C . LEU A 1 101 ? 26.270 -7.078 -17.856 1.00 87.81 101 LEU A C 1
ATOM 731 O O . LEU A 1 101 ? 27.500 -6.981 -17.941 1.00 87.81 101 LEU A O 1
ATOM 735 N N . PRO A 1 102 ? 25.690 -8.177 -17.332 1.00 87.62 102 PRO A N 1
ATOM 736 C CA . PRO A 1 102 ? 26.459 -9.329 -16.873 1.00 87.62 102 PRO A CA 1
ATOM 737 C C . PRO A 1 102 ? 27.424 -9.869 -17.941 1.00 87.62 102 PRO A C 1
ATOM 739 O O . PRO A 1 102 ? 27.115 -9.911 -19.130 1.00 87.62 102 PRO A O 1
ATOM 742 N N . SER A 1 103 ? 28.607 -10.325 -17.524 1.00 87.56 103 SER A N 1
ATOM 743 C CA . SER A 1 103 ? 29.574 -10.936 -18.441 1.00 87.56 103 SER A CA 1
ATOM 744 C C . SER A 1 103 ? 29.154 -12.350 -18.846 1.00 87.56 103 SER A C 1
ATOM 746 O O . SER A 1 103 ? 28.696 -13.115 -17.999 1.00 87.56 103 SER A O 1
ATOM 748 N N . GLY A 1 104 ? 29.445 -12.747 -20.087 1.00 84.12 104 GLY A N 1
ATOM 749 C CA . GLY A 1 104 ? 29.273 -14.136 -20.531 1.00 84.12 104 GLY A CA 1
ATOM 750 C C . GLY A 1 104 ? 27.868 -14.483 -21.022 1.00 84.12 104 GLY A C 1
ATOM 751 O O . GLY A 1 104 ? 27.553 -15.666 -21.103 1.00 84.12 104 GLY A O 1
ATOM 752 N N . LEU A 1 105 ? 27.059 -13.473 -21.352 1.00 86.12 105 LEU A N 1
ATOM 753 C CA . LEU A 1 105 ? 25.738 -13.655 -21.950 1.00 86.12 105 LEU A CA 1
ATOM 754 C C . LEU A 1 105 ? 25.832 -14.445 -23.254 1.00 86.12 105 LEU A C 1
ATOM 756 O O . LEU A 1 105 ? 26.673 -14.162 -24.116 1.00 86.12 105 LEU A O 1
ATOM 760 N N . VAL A 1 106 ? 24.944 -15.421 -23.396 1.00 86.06 106 VAL A N 1
ATOM 761 C CA . VAL A 1 106 ? 24.744 -16.177 -24.629 1.00 86.06 106 VAL A CA 1
ATOM 762 C C . VAL A 1 106 ? 23.379 -15.854 -25.230 1.00 86.06 106 VAL A C 1
ATOM 764 O O . VAL A 1 106 ? 22.490 -15.314 -24.576 1.00 86.06 106 VAL A O 1
ATOM 767 N N . ALA A 1 107 ? 23.205 -16.159 -26.517 1.00 84.06 107 ALA A N 1
ATOM 768 C CA . ALA A 1 107 ? 21.936 -15.917 -27.193 1.00 84.06 107 ALA A CA 1
ATOM 769 C C . ALA A 1 107 ? 20.796 -16.692 -26.507 1.00 84.06 107 ALA A C 1
ATOM 771 O O . ALA A 1 107 ? 20.863 -17.918 -26.395 1.00 84.06 107 ALA A O 1
ATOM 772 N N . GLY A 1 108 ? 19.753 -15.967 -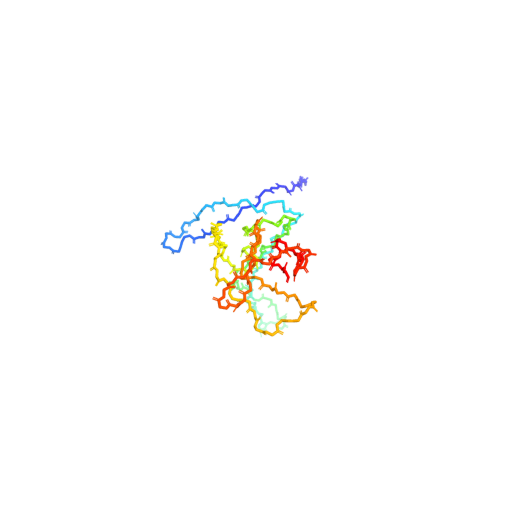26.097 1.00 85.25 108 GLY A N 1
ATOM 773 C CA . GLY A 1 108 ? 18.597 -16.506 -25.377 1.00 85.25 108 GLY A CA 1
ATOM 774 C C . GLY A 1 108 ? 18.604 -16.257 -23.866 1.00 85.25 108 GLY A C 1
ATOM 775 O O . GLY A 1 108 ? 17.621 -16.606 -23.218 1.00 85.25 108 GLY A O 1
ATOM 776 N N . ASP A 1 109 ? 19.663 -15.661 -23.312 1.00 89.88 109 ASP A N 1
ATOM 777 C CA . ASP A 1 109 ? 19.654 -15.176 -21.930 1.00 89.88 109 ASP A CA 1
ATOM 778 C C . ASP A 1 109 ? 18.835 -13.882 -21.814 1.00 89.88 109 ASP A C 1
ATOM 780 O O . ASP A 1 109 ? 18.930 -13.009 -22.675 1.00 89.88 109 ASP A O 1
ATOM 784 N N . GLU A 1 110 ? 18.074 -13.750 -20.725 1.00 91.75 110 GLU A N 1
ATOM 785 C CA . GLU A 1 110 ? 17.336 -12.529 -20.384 1.00 91.75 110 GLU A CA 1
ATOM 786 C C . GLU A 1 110 ? 18.096 -11.728 -19.323 1.00 91.75 110 GLU A C 1
ATOM 788 O O . GLU A 1 110 ? 18.568 -12.274 -18.317 1.00 91.75 110 GLU A O 1
ATOM 793 N N . VAL A 1 111 ? 18.172 -10.415 -19.516 1.00 90.31 111 VAL A N 1
ATOM 794 C CA . VAL A 1 111 ? 18.834 -9.483 -18.609 1.00 90.31 111 VAL A CA 1
ATOM 795 C C . VAL A 1 111 ? 17.830 -8.476 -18.070 1.00 90.31 111 VAL A C 1
ATOM 797 O O . VAL A 1 111 ? 17.104 -7.803 -18.798 1.00 90.31 111 VAL A O 1
ATOM 800 N N . GLN A 1 112 ? 17.813 -8.362 -16.746 1.00 91.06 112 GLN A N 1
ATOM 801 C CA . GLN A 1 112 ? 17.045 -7.354 -16.034 1.00 91.06 112 GLN A CA 1
ATOM 802 C C . GLN A 1 112 ? 17.887 -6.083 -15.903 1.00 91.06 112 GLN A C 1
ATOM 804 O O . GLN A 1 112 ? 18.930 -6.105 -15.255 1.00 91.06 112 GLN A O 1
ATOM 809 N N . LEU A 1 113 ? 17.394 -4.986 -16.472 1.00 89.75 113 LEU A N 1
ATOM 810 C CA . LEU A 1 113 ? 17.943 -3.646 -16.289 1.00 89.75 113 LEU A CA 1
ATOM 811 C C . LEU A 1 113 ? 17.682 -3.142 -14.863 1.00 89.75 113 LEU A C 1
ATOM 813 O O . LEU A 1 113 ? 16.661 -3.484 -14.244 1.00 89.75 113 LEU A O 1
ATOM 817 N N . ASP A 1 114 ? 18.563 -2.268 -14.380 1.00 86.94 114 ASP A N 1
ATOM 818 C CA . ASP A 1 114 ? 18.502 -1.638 -13.056 1.00 86.94 114 ASP A CA 1
ATOM 819 C C . ASP A 1 114 ? 17.241 -0.779 -12.874 1.00 86.94 114 ASP A C 1
ATOM 821 O O . ASP A 1 114 ? 16.729 -0.618 -11.760 1.00 86.94 114 ASP A O 1
ATOM 825 N N . GLN A 1 115 ? 16.729 -0.208 -13.969 1.00 87.06 115 GLN A N 1
ATOM 826 C CA . GLN A 1 115 ? 15.537 0.637 -13.982 1.00 87.06 115 GLN A CA 1
ATOM 827 C C . GLN A 1 115 ? 14.390 0.012 -14.783 1.00 87.06 115 GLN A C 1
ATOM 829 O O . GLN A 1 115 ? 14.570 -0.781 -15.704 1.00 87.06 115 GLN A O 1
ATOM 834 N N . ARG A 1 116 ? 13.164 0.391 -14.413 1.00 88.44 116 ARG A N 1
ATOM 835 C CA . ARG A 1 116 ? 11.906 -0.113 -14.989 1.00 88.44 116 ARG A CA 1
ATOM 836 C C . ARG A 1 116 ? 11.219 0.978 -15.798 1.00 88.44 116 ARG A C 1
ATOM 838 O O . ARG A 1 116 ? 11.533 2.153 -15.635 1.00 88.44 116 ARG A O 1
ATOM 845 N N . PHE A 1 117 ? 10.229 0.595 -16.605 1.00 87.75 117 PHE A N 1
ATOM 846 C CA . PHE A 1 117 ? 9.472 1.532 -17.449 1.00 87.75 117 PHE A CA 1
ATOM 847 C C . PHE A 1 117 ? 10.368 2.336 -18.400 1.00 87.75 117 PHE A C 1
ATOM 849 O O . PHE A 1 117 ? 10.278 3.561 -18.493 1.00 87.75 117 PHE A O 1
ATOM 856 N N . VAL A 1 118 ? 11.235 1.626 -19.119 1.00 88.56 118 VAL A N 1
ATOM 857 C CA . VAL A 1 118 ? 12.150 2.206 -20.104 1.00 88.56 118 VAL A CA 1
ATOM 858 C C . VAL A 1 118 ? 11.356 2.664 -21.332 1.00 88.56 118 VAL A C 1
ATOM 860 O O . VAL A 1 118 ? 10.533 1.920 -21.855 1.00 88.56 118 VAL A O 1
ATOM 863 N N . SER A 1 119 ? 11.575 3.894 -21.799 1.00 87.81 119 SER A N 1
ATOM 864 C CA . SER A 1 119 ? 10.911 4.433 -23.001 1.00 87.81 119 SER A CA 1
ATOM 865 C C . SER A 1 119 ? 11.734 4.263 -24.278 1.00 87.81 119 SER A C 1
ATOM 867 O O . SER A 1 119 ? 11.175 4.226 -25.370 1.00 87.81 119 SER A O 1
ATOM 869 N N . SER A 1 120 ? 13.056 4.182 -24.140 1.00 85.75 120 SER A N 1
ATOM 870 C CA . SER A 1 120 ? 14.009 3.973 -25.224 1.00 85.75 120 SER A CA 1
ATOM 871 C C . SER A 1 120 ? 15.230 3.264 -24.660 1.00 85.75 120 SER A C 1
ATOM 873 O O . SER A 1 120 ? 15.760 3.683 -23.632 1.00 85.75 120 SER A O 1
ATOM 875 N N . LEU A 1 121 ? 15.692 2.233 -25.358 1.00 86.50 121 LEU A N 1
ATOM 876 C CA . LEU A 1 121 ? 16.883 1.471 -25.009 1.00 86.50 121 LEU A CA 1
ATOM 877 C C . LEU A 1 121 ? 17.873 1.528 -26.170 1.00 86.50 121 LEU A C 1
ATOM 879 O O . LEU A 1 121 ? 17.490 1.376 -27.326 1.00 86.50 121 LEU A O 1
ATOM 883 N N . VAL A 1 122 ? 19.147 1.747 -25.856 1.00 88.44 122 VAL A N 1
ATOM 884 C CA . VAL A 1 122 ? 20.245 1.630 -26.816 1.00 88.44 122 VAL A CA 1
ATOM 885 C C . VAL A 1 122 ? 21.345 0.826 -26.147 1.00 88.44 122 VAL A C 1
ATOM 887 O O . VAL A 1 122 ? 21.846 1.230 -25.100 1.00 88.44 122 VAL A O 1
ATOM 890 N N . LEU A 1 123 ? 21.719 -0.297 -26.756 1.00 88.00 123 LEU A N 1
ATOM 891 C CA . LEU A 1 123 ? 22.814 -1.141 -26.290 1.00 88.00 123 LEU A CA 1
ATOM 892 C C . LEU A 1 123 ? 24.032 -0.975 -27.201 1.00 88.00 123 LEU A C 1
ATOM 894 O O . LEU A 1 123 ? 23.904 -0.846 -28.420 1.00 88.00 123 LEU A O 1
ATOM 898 N N . THR A 1 124 ? 25.220 -0.992 -26.609 1.00 88.56 124 THR A N 1
ATOM 899 C CA . THR A 1 124 ? 26.503 -1.021 -27.320 1.00 88.56 124 THR A CA 1
ATOM 900 C C . THR A 1 124 ? 27.292 -2.238 -26.870 1.00 88.56 124 THR A C 1
ATOM 902 O O . THR A 1 124 ? 27.197 -2.627 -25.707 1.00 88.56 124 THR A O 1
ATOM 905 N N . ASP A 1 125 ? 28.072 -2.835 -27.768 1.00 83.44 125 ASP A N 1
ATOM 906 C CA . ASP A 1 125 ? 28.971 -3.921 -27.383 1.00 83.44 125 ASP A CA 1
ATOM 907 C C . ASP A 1 125 ? 30.117 -3.435 -26.467 1.00 83.44 125 ASP A C 1
ATOM 909 O O . ASP A 1 125 ? 30.398 -2.241 -26.341 1.00 83.44 125 ASP A O 1
ATOM 913 N N . GLY A 1 126 ? 30.770 -4.381 -25.789 1.00 79.19 126 GLY A N 1
ATOM 914 C CA . GLY A 1 126 ? 31.890 -4.112 -24.880 1.00 79.19 126 GLY A CA 1
ATOM 915 C C . GLY A 1 126 ? 33.258 -4.013 -25.567 1.00 79.19 126 GLY A C 1
ATOM 916 O O . GLY A 1 126 ? 34.281 -4.174 -24.900 1.00 79.19 126 GLY A O 1
ATOM 917 N N . ASN A 1 127 ? 33.317 -3.823 -26.890 1.00 78.44 127 ASN A N 1
ATOM 918 C CA . ASN A 1 127 ? 34.588 -3.763 -27.613 1.00 78.44 127 ASN A CA 1
ATOM 919 C C . ASN A 1 127 ? 35.310 -2.420 -27.407 1.00 78.44 127 ASN A C 1
ATOM 921 O O . ASN A 1 127 ? 34.706 -1.390 -27.125 1.00 78.44 127 ASN A O 1
ATOM 925 N N . ALA A 1 128 ? 36.630 -2.400 -27.644 1.00 73.38 128 ALA A N 1
ATOM 926 C CA . ALA A 1 128 ? 37.458 -1.186 -27.554 1.00 73.38 128 ALA A CA 1
ATOM 927 C C . ALA A 1 128 ? 37.016 -0.048 -28.507 1.00 73.38 128 ALA A C 1
ATOM 929 O O . ALA A 1 128 ? 37.420 1.101 -28.345 1.00 73.38 128 ALA A O 1
ATOM 930 N N . SER A 1 129 ? 36.199 -0.361 -29.513 1.00 81.44 129 SER A N 1
ATOM 931 C CA . SER A 1 129 ? 35.442 0.599 -30.320 1.00 81.44 129 SER A CA 1
ATOM 932 C C . SER A 1 129 ? 33.985 0.137 -30.336 1.00 81.44 129 SER A C 1
ATOM 934 O O . SER A 1 129 ? 33.660 -0.723 -31.156 1.00 81.44 129 SER A O 1
ATOM 936 N N . PRO A 1 130 ? 33.148 0.645 -29.409 1.00 81.38 130 PRO A N 1
ATOM 937 C CA . PRO A 1 130 ? 31.804 0.129 -29.201 1.00 81.38 130 PRO A CA 1
ATOM 938 C C . PRO A 1 130 ? 30.924 0.287 -30.439 1.00 81.38 130 PRO A C 1
ATOM 940 O O . PRO A 1 130 ? 30.815 1.386 -30.991 1.00 81.38 130 PRO A O 1
ATOM 943 N N . VAL A 1 131 ? 30.269 -0.792 -30.860 1.00 86.62 131 VAL A N 1
ATOM 944 C CA . VAL A 1 131 ? 29.264 -0.768 -31.931 1.00 86.62 131 VAL A CA 1
ATOM 945 C C . VAL A 1 131 ? 27.871 -0.779 -31.312 1.00 86.62 131 VAL A C 1
ATOM 947 O O . VAL A 1 131 ? 27.582 -1.565 -30.411 1.00 86.62 131 VAL A O 1
ATOM 950 N N . THR A 1 132 ? 26.985 0.096 -31.795 1.00 88.44 132 THR A N 1
ATOM 951 C CA . THR A 1 132 ? 25.573 0.089 -31.394 1.00 88.44 132 THR A CA 1
ATOM 952 C C . THR A 1 132 ? 24.880 -1.166 -31.913 1.00 88.44 132 THR A C 1
ATOM 954 O O . THR A 1 132 ? 24.853 -1.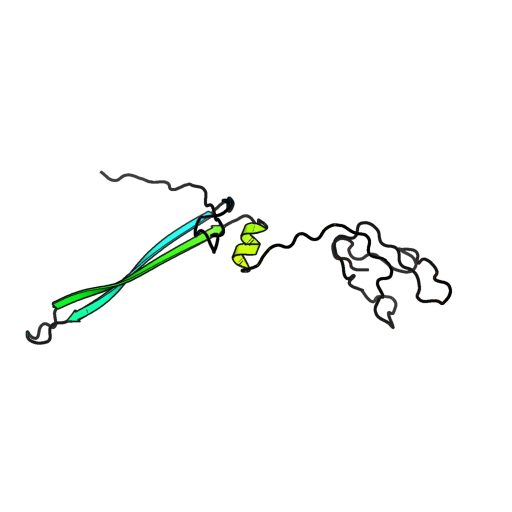423 -33.118 1.00 88.44 132 THR A O 1
ATOM 957 N N . LEU A 1 133 ? 24.298 -1.932 -30.996 1.00 86.69 133 LEU A N 1
ATOM 958 C CA . LEU A 1 133 ? 23.539 -3.135 -31.291 1.00 86.69 133 LEU A CA 1
ATOM 959 C C . LEU A 1 133 ? 22.147 -2.760 -31.812 1.00 86.69 133 LEU A C 1
ATOM 961 O O . LEU A 1 133 ? 21.505 -1.823 -31.334 1.00 86.69 133 LEU A O 1
ATOM 965 N N . VAL A 1 134 ? 21.678 -3.520 -32.797 1.00 88.06 134 VAL A N 1
ATOM 966 C CA . VAL A 1 134 ? 20.369 -3.323 -33.439 1.00 88.06 134 VAL A CA 1
ATOM 967 C C . VAL A 1 134 ? 19.348 -4.302 -32.862 1.00 88.06 134 VAL A C 1
ATOM 969 O O . VAL A 1 134 ? 19.558 -5.517 -32.941 1.00 88.06 134 VAL A O 1
ATOM 972 N N . GLU A 1 135 ? 18.252 -3.767 -32.323 1.00 85.81 135 GLU A N 1
ATOM 973 C CA . GLU A 1 135 ? 17.088 -4.531 -31.855 1.00 85.81 135 GLU A CA 1
ATOM 974 C C . GLU A 1 135 ? 16.503 -5.395 -32.990 1.00 85.81 135 GLU A C 1
ATOM 976 O O . GLU A 1 135 ? 16.479 -4.994 -34.155 1.00 85.81 135 GLU A O 1
ATOM 981 N N . GLY A 1 136 ? 16.077 -6.616 -32.670 1.00 83.38 136 GLY A N 1
ATOM 982 C CA . GLY A 1 136 ? 15.558 -7.602 -33.621 1.00 83.38 136 GLY A CA 1
ATOM 983 C C . GLY A 1 136 ? 16.631 -8.312 -34.453 1.00 83.38 136 GLY A C 1
ATOM 984 O O . GLY A 1 136 ? 16.322 -9.258 -35.172 1.00 83.38 136 GLY A O 1
ATOM 985 N N . THR A 1 137 ? 17.895 -7.881 -34.365 1.00 86.00 137 THR A N 1
ATOM 986 C CA . THR A 1 137 ? 19.044 -8.593 -34.955 1.00 86.00 137 THR A CA 1
ATOM 987 C C . THR A 1 137 ? 19.973 -9.141 -33.878 1.00 86.00 137 THR A C 1
ATOM 989 O O . THR A 1 137 ? 20.372 -10.299 -33.950 1.00 86.00 137 THR A O 1
ATOM 992 N N . HIS A 1 138 ? 20.321 -8.316 -32.888 1.00 85.38 138 HIS A N 1
ATOM 993 C CA . HIS A 1 138 ? 21.314 -8.653 -31.865 1.00 85.38 138 HIS A CA 1
ATOM 994 C C . HIS A 1 138 ? 20.702 -8.903 -30.480 1.00 85.38 138 HIS A C 1
ATOM 996 O O . HIS A 1 138 ? 21.281 -9.646 -29.698 1.00 85.38 138 HIS A O 1
ATOM 1002 N N . TYR A 1 139 ? 19.556 -8.288 -30.183 1.00 88.69 139 TYR A N 1
ATOM 1003 C CA . TYR A 1 139 ? 18.790 -8.474 -28.948 1.00 88.69 139 TYR A CA 1
ATOM 1004 C C . TYR A 1 139 ? 17.301 -8.240 -29.221 1.00 88.69 139 TYR A C 1
ATOM 1006 O O . TYR A 1 139 ? 16.948 -7.642 -30.242 1.00 88.69 139 TYR A O 1
ATOM 1014 N N . GLU A 1 140 ? 16.438 -8.685 -28.315 1.00 90.00 140 GLU A N 1
ATOM 1015 C CA . GLU A 1 140 ? 14.990 -8.483 -28.374 1.00 90.00 140 GLU A CA 1
ATOM 1016 C C . GLU A 1 140 ? 14.520 -7.857 -27.067 1.00 90.00 140 GLU A C 1
ATOM 1018 O O . GLU A 1 140 ? 15.010 -8.199 -26.003 1.00 90.00 140 GLU A O 1
ATOM 1023 N N . ILE A 1 141 ? 13.563 -6.936 -27.121 1.00 90.31 141 ILE A N 1
ATOM 1024 C CA . ILE A 1 141 ? 12.999 -6.380 -25.896 1.00 90.31 141 ILE A CA 1
ATOM 1025 C C . ILE A 1 141 ? 11.837 -7.256 -25.436 1.00 90.31 141 ILE A C 1
ATOM 1027 O O . ILE A 1 141 ? 10.745 -7.209 -26.003 1.00 90.31 141 ILE A O 1
ATOM 1031 N N . VAL A 1 142 ? 12.048 -8.001 -24.352 1.00 88.94 142 VAL A N 1
ATOM 1032 C CA . VAL A 1 142 ? 10.998 -8.820 -23.729 1.00 88.94 142 VAL A CA 1
ATOM 1033 C C . VAL A 1 142 ? 9.947 -7.933 -23.059 1.00 88.94 142 VAL A C 1
ATOM 1035 O O . VAL A 1 142 ? 8.740 -8.145 -23.201 1.00 88.94 142 VAL A O 1
ATOM 1038 N N . SER A 1 143 ? 10.375 -6.913 -22.304 1.00 89.00 143 SER A N 1
ATOM 1039 C CA . SER A 1 143 ? 9.447 -5.991 -21.645 1.00 89.00 143 SER A CA 1
ATOM 1040 C C . SER A 1 143 ? 10.082 -4.652 -21.284 1.00 89.00 143 SER A C 1
ATOM 1042 O O . SER A 1 143 ? 10.855 -4.555 -20.336 1.00 89.00 143 SER A O 1
ATOM 1044 N N . LEU A 1 144 ? 9.641 -3.570 -21.929 1.00 86.75 144 LEU A N 1
ATOM 1045 C CA . LEU A 1 144 ? 10.032 -2.199 -21.564 1.00 86.75 144 LEU A CA 1
ATOM 1046 C C . LEU A 1 144 ? 9.552 -1.789 -20.162 1.00 86.75 144 LEU A C 1
ATOM 1048 O O . LEU A 1 144 ? 10.279 -1.153 -19.398 1.00 86.75 144 LEU A O 1
ATOM 1052 N N . ALA A 1 145 ? 8.332 -2.188 -19.786 1.00 87.38 145 ALA A N 1
ATOM 1053 C CA . ALA A 1 145 ? 7.807 -1.957 -18.439 1.00 87.38 145 ALA A CA 1
ATOM 1054 C C . ALA A 1 145 ? 8.587 -2.769 -17.393 1.00 87.38 145 ALA A C 1
ATOM 1056 O O . ALA A 1 145 ? 8.880 -2.286 -16.297 1.00 87.38 145 ALA A O 1
ATOM 1057 N N . GLY A 1 146 ? 8.957 -3.997 -17.760 1.00 84.06 146 GLY A N 1
ATOM 1058 C CA . GLY A 1 146 ? 9.808 -4.870 -16.969 1.00 84.06 146 GLY A CA 1
ATOM 1059 C C . GLY A 1 146 ? 11.279 -4.461 -16.945 1.00 84.06 146 GLY A C 1
ATOM 1060 O O . GLY A 1 146 ? 11.980 -4.915 -16.053 1.00 84.06 146 GLY A O 1
ATOM 1061 N N . GLY A 1 147 ? 11.748 -3.616 -17.865 1.00 87.81 147 GLY A N 1
ATOM 1062 C CA . GLY A 1 147 ? 13.182 -3.422 -18.083 1.00 87.81 147 GLY A CA 1
ATOM 1063 C C . GLY A 1 147 ? 13.889 -4.751 -18.367 1.00 87.81 147 GLY A C 1
ATOM 1064 O O . GLY A 1 147 ? 14.900 -5.024 -17.738 1.00 87.81 147 GLY A O 1
ATOM 1065 N N . ILE A 1 148 ? 13.299 -5.609 -19.207 1.00 88.75 148 ILE A N 1
ATOM 1066 C CA . ILE A 1 148 ? 13.833 -6.936 -19.553 1.00 88.75 148 ILE A CA 1
ATOM 1067 C C . ILE A 1 148 ? 14.133 -6.966 -21.048 1.00 88.75 148 ILE A C 1
ATOM 1069 O O . ILE A 1 148 ? 13.280 -6.570 -21.855 1.00 88.75 148 ILE A O 1
ATOM 1073 N N . VAL A 1 149 ? 15.338 -7.424 -21.373 1.00 87.00 149 VAL A N 1
ATOM 1074 C CA . VAL A 1 149 ? 15.953 -7.470 -22.707 1.00 87.00 149 VAL A CA 1
ATOM 1075 C C . VAL A 1 149 ? 16.698 -8.788 -22.866 1.00 87.00 149 VAL A C 1
ATOM 1077 O O . VAL A 1 149 ? 17.166 -9.296 -21.824 1.00 87.00 149 VAL A O 1
#

Secondary structure (DSSP, 8-state):
-PPP-------EE-PBPTTT--B---EE---EEEEEEEEEEEEEEEE-SSSSS--EEEEEEEEEEEEEEEEE----HHHHHHHTT----PPPP-----PPPPTT--TT---B-SSSS-S----B-SSSSPPBPPBTTTB--SBTTTTB-

pLDDT: mean 87.79, std 4.25, range [60.88, 93.75]

Sequence (149 aa):
MSELYSLQGSFFSAVRNATTGKPGKRTWLGNASAASLAISANKSDKNESFGGSRGLYGSLITGKSGTLNITLDEFLLENLALALHSTPVAIASGTVSAEELPSGLVAGDEVQLDQRFVSSLVLTDGNASPVTLVEGTHYEIVSLAGG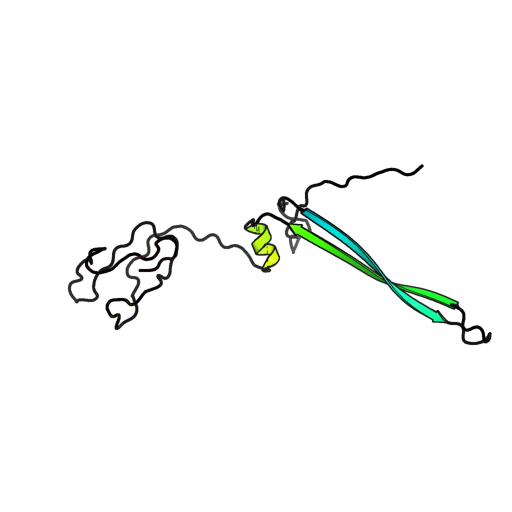IV